Protein AF-A0A833GP93-F1 (afdb_monomer)

Radius of gyration: 15.34 Å; Cα contacts (8 Å, |Δi|>4): 5; chains: 1; bounding box: 26×33×37 Å

Foldseek 3Di:
DVVVVVVVVVCVVVVVLVVVLVVVQCVVCVVPVDRDPCSVVVSVVVVVVVVVVVVVVD

Structure (mmCIF, N/CA/C/O backbone):
data_AF-A0A833GP93-F1
#
_entry.id   AF-A0A833GP93-F1
#
loop_
_atom_site.group_PDB
_atom_site.id
_atom_site.type_symbol
_atom_site.label_atom_id
_atom_site.label_alt_id
_atom_site.label_comp_id
_atom_site.label_asym_id
_atom_site.label_entity_id
_atom_site.label_seq_id
_atom_site.pdbx_PDB_ins_code
_atom_site.Cartn_x
_atom_site.Cartn_y
_atom_site.Cartn_z
_atom_site.occupancy
_atom_site.B_iso_or_equiv
_atom_site.auth_seq_id
_atom_site.auth_comp_id
_atom_site.auth_asym_id
_atom_site.auth_atom_id
_atom_site.pdbx_PDB_model_num
ATOM 1 N N . MET A 1 1 ? 12.459 -17.036 -16.686 1.00 62.66 1 MET A N 1
ATOM 2 C CA . MET A 1 1 ?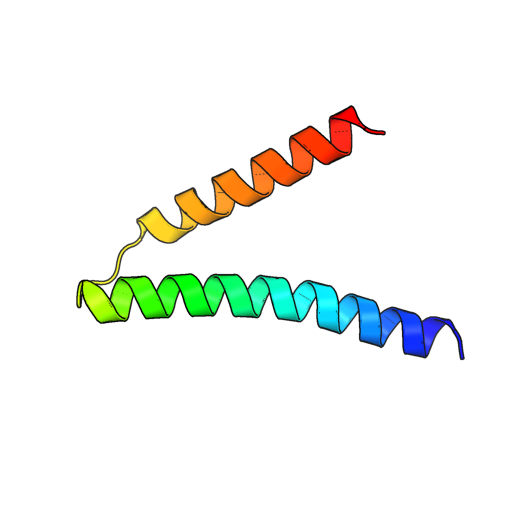 12.470 -16.978 -15.206 1.00 62.66 1 MET A CA 1
ATOM 3 C C . MET A 1 1 ? 12.423 -15.544 -14.686 1.00 62.66 1 MET A C 1
ATOM 5 O O . MET A 1 1 ? 12.018 -15.340 -13.552 1.00 62.66 1 MET A O 1
ATOM 9 N N . ASP A 1 2 ? 12.732 -14.552 -15.520 1.00 85.44 2 ASP A N 1
ATOM 10 C CA . ASP A 1 2 ? 12.787 -13.136 -15.131 1.00 85.44 2 ASP A CA 1
ATOM 11 C C . ASP A 1 2 ? 11.422 -12.560 -14.736 1.00 85.44 2 ASP A C 1
ATOM 13 O O . ASP A 1 2 ? 11.304 -11.898 -13.711 1.00 85.44 2 ASP A O 1
ATOM 17 N N . ILE A 1 3 ? 10.359 -12.914 -15.466 1.00 93.38 3 ILE A N 1
ATOM 18 C CA . ILE A 1 3 ? 8.981 -12.488 -15.159 1.00 93.38 3 ILE A CA 1
ATOM 19 C C . ILE A 1 3 ? 8.504 -12.998 -13.793 1.00 93.38 3 ILE A C 1
ATOM 21 O O . ILE A 1 3 ? 7.787 -12.293 -13.090 1.00 93.38 3 ILE A O 1
ATOM 25 N N . PHE A 1 4 ? 8.906 -14.208 -13.392 1.00 94.75 4 PHE A N 1
ATOM 26 C CA . PHE A 1 4 ? 8.504 -14.773 -12.102 1.00 94.75 4 PHE A CA 1
ATOM 27 C C . PHE A 1 4 ? 9.107 -13.974 -10.940 1.00 94.75 4 PHE A C 1
ATOM 29 O O . PHE A 1 4 ? 8.387 -13.557 -10.035 1.00 94.75 4 PHE A O 1
ATOM 36 N N . PHE A 1 5 ? 10.411 -13.686 -11.003 1.00 94.75 5 PHE A N 1
ATOM 37 C CA . PHE A 1 5 ? 11.079 -12.851 -10.002 1.00 94.75 5 PHE A CA 1
ATOM 38 C C . PHE A 1 5 ? 10.573 -11.407 -10.015 1.00 94.75 5 PHE A C 1
ATOM 40 O O .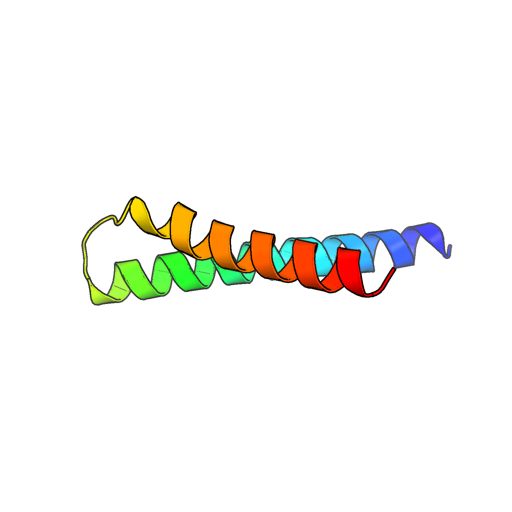 PHE A 1 5 ? 10.327 -10.838 -8.952 1.00 94.75 5 PHE A O 1
ATOM 47 N N . GLN A 1 6 ? 10.342 -10.835 -11.197 1.00 94.31 6 GLN A N 1
ATOM 48 C CA . GLN A 1 6 ? 9.765 -9.501 -11.335 1.00 94.31 6 GLN A CA 1
ATOM 49 C C . GLN A 1 6 ? 8.380 -9.414 -10.680 1.00 94.31 6 GLN A C 1
ATOM 51 O O . GLN A 1 6 ? 8.097 -8.450 -9.974 1.00 94.31 6 GLN A O 1
ATOM 56 N N . GLN A 1 7 ? 7.535 -10.435 -10.843 1.00 95.94 7 GLN A N 1
ATOM 57 C CA . GLN A 1 7 ? 6.200 -10.441 -10.251 1.00 95.94 7 GLN A CA 1
ATOM 58 C C . GLN A 1 7 ? 6.230 -10.584 -8.725 1.00 95.94 7 GLN A C 1
ATOM 60 O O . GLN A 1 7 ? 5.418 -9.954 -8.048 1.00 95.94 7 GLN A O 1
ATOM 65 N N . ILE A 1 8 ? 7.184 -11.343 -8.171 1.00 97.31 8 ILE A N 1
ATOM 66 C CA . ILE A 1 8 ? 7.400 -11.403 -6.717 1.00 97.31 8 ILE A CA 1
ATOM 67 C C . ILE A 1 8 ? 7.802 -10.030 -6.176 1.00 97.31 8 ILE A C 1
ATOM 69 O O . I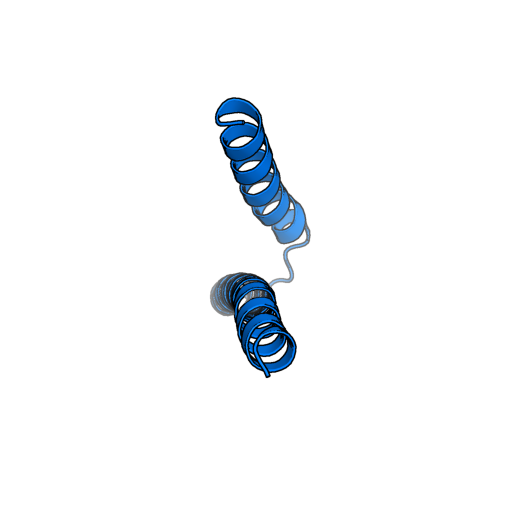LE A 1 8 ? 7.238 -9.578 -5.181 1.00 97.31 8 ILE A O 1
ATOM 73 N N . ILE A 1 9 ? 8.732 -9.344 -6.843 1.00 96.31 9 ILE A N 1
ATOM 74 C CA . ILE A 1 9 ? 9.173 -8.007 -6.430 1.00 96.31 9 ILE A CA 1
ATOM 75 C C . ILE A 1 9 ? 8.016 -7.007 -6.533 1.00 96.31 9 ILE A C 1
ATOM 77 O O . ILE A 1 9 ? 7.751 -6.287 -5.575 1.00 96.31 9 ILE A O 1
ATOM 81 N N . ASN A 1 10 ? 7.267 -7.009 -7.638 1.00 95.56 10 ASN A N 1
ATOM 82 C CA . ASN A 1 10 ? 6.091 -6.151 -7.809 1.00 95.56 10 ASN A CA 1
ATOM 83 C C . ASN A 1 10 ? 5.024 -6.416 -6.734 1.00 95.56 10 ASN A C 1
ATOM 85 O O . ASN A 1 10 ? 4.432 -5.478 -6.195 1.00 95.56 10 ASN A O 1
ATOM 89 N N . GLY A 1 11 ? 4.797 -7.690 -6.401 1.00 96.44 11 GLY A N 1
ATOM 90 C CA . GLY A 1 11 ? 3.889 -8.103 -5.335 1.00 96.44 11 GLY A CA 1
ATOM 91 C C . GLY A 1 11 ? 4.350 -7.626 -3.959 1.00 96.44 11 GLY A C 1
ATOM 92 O O . GLY A 1 11 ? 3.535 -7.134 -3.182 1.00 96.44 11 GLY A O 1
ATOM 93 N N . LEU A 1 12 ? 5.653 -7.698 -3.674 1.00 97.19 12 LEU A N 1
ATOM 94 C CA . LEU A 1 12 ? 6.234 -7.197 -2.428 1.00 97.19 12 LEU A CA 1
ATOM 95 C C . LEU A 1 12 ? 6.118 -5.672 -2.322 1.00 97.19 12 LEU A C 1
ATOM 97 O O . LEU A 1 12 ? 5.747 -5.164 -1.267 1.00 97.19 12 LEU A O 1
ATOM 101 N N . VAL A 1 13 ? 6.381 -4.948 -3.414 1.00 95.94 13 VAL A N 1
ATOM 102 C CA . VAL A 1 13 ? 6.245 -3.487 -3.469 1.00 95.94 13 VAL A CA 1
ATOM 103 C C . VAL A 1 13 ? 4.803 -3.078 -3.164 1.00 95.94 13 VAL A C 1
ATOM 105 O O . VAL A 1 13 ? 4.582 -2.329 -2.214 1.00 95.94 13 VAL A O 1
ATOM 108 N N . GLN A 1 14 ? 3.808 -3.621 -3.874 1.00 94.69 14 GLN A N 1
ATOM 109 C CA . GLN A 1 14 ? 2.403 -3.303 -3.578 1.00 94.69 14 GLN A CA 1
ATOM 110 C C . GLN A 1 14 ? 1.971 -3.765 -2.180 1.00 94.69 14 GLN A C 1
ATOM 112 O O . GLN A 1 14 ? 1.310 -3.018 -1.459 1.00 94.69 14 GLN A O 1
ATOM 117 N N . G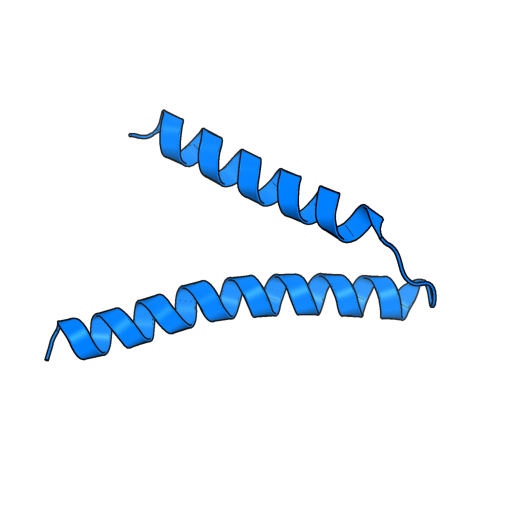LY A 1 15 ? 2.388 -4.962 -1.761 1.00 96.31 15 GLY A N 1
ATOM 118 C CA . GLY A 1 15 ? 2.093 -5.489 -0.431 1.00 96.31 15 GLY A CA 1
ATOM 119 C C . GLY A 1 15 ? 2.645 -4.609 0.692 1.00 96.31 15 GLY A C 1
ATOM 120 O O . GLY A 1 15 ? 1.954 -4.380 1.681 1.00 96.31 15 GLY A O 1
ATOM 121 N N . SER A 1 16 ? 3.850 -4.055 0.524 1.00 95.06 16 SER A N 1
ATOM 122 C CA . SER A 1 16 ? 4.460 -3.144 1.501 1.00 95.06 16 SER A CA 1
ATOM 123 C C . SER A 1 16 ? 3.695 -1.826 1.641 1.00 95.06 16 SER A C 1
ATOM 125 O O . SER A 1 16 ? 3.525 -1.342 2.759 1.00 95.06 16 SER A O 1
ATOM 127 N N . ILE A 1 17 ? 3.158 -1.289 0.539 1.00 92.19 17 ILE A N 1
ATOM 128 C CA . ILE A 1 17 ? 2.312 -0.090 0.561 1.00 92.19 17 ILE A CA 1
ATOM 129 C C . ILE A 1 17 ? 1.034 -0.377 1.357 1.00 92.19 17 ILE A C 1
ATOM 131 O O . ILE A 1 17 ? 0.696 0.374 2.271 1.00 92.19 17 ILE A O 1
ATOM 135 N N . TYR A 1 18 ? 0.356 -1.495 1.081 1.00 92.19 18 TYR A N 1
ATOM 136 C CA . TYR A 1 18 ? -0.850 -1.870 1.823 1.00 92.19 18 TYR A CA 1
ATOM 137 C C . TYR A 1 18 ? -0.572 -2.162 3.303 1.00 92.19 18 TYR A C 1
ATOM 139 O O . 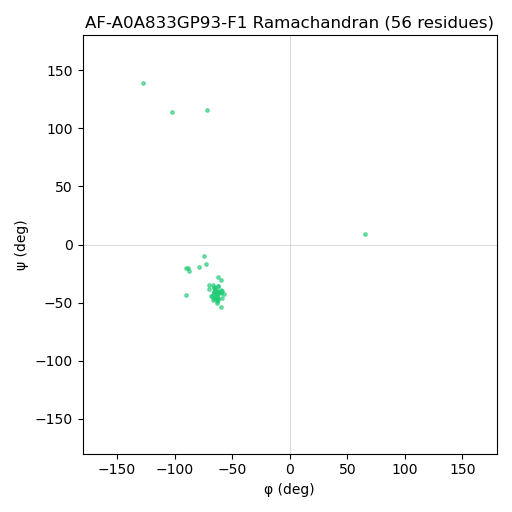TYR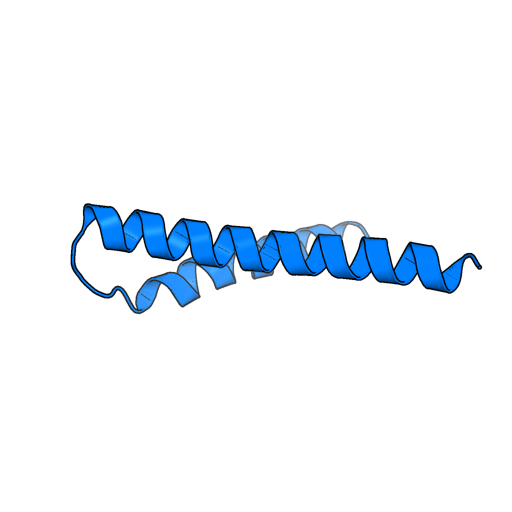 A 1 18 ? -1.356 -1.757 4.163 1.00 92.19 18 TYR A O 1
ATOM 147 N N . ALA A 1 19 ? 0.557 -2.802 3.617 1.00 94.69 19 ALA A N 1
ATOM 148 C CA . ALA A 1 19 ? 0.976 -3.047 4.993 1.00 94.69 19 ALA A CA 1
ATOM 149 C C . ALA A 1 19 ? 1.233 -1.737 5.755 1.00 94.69 19 ALA A C 1
ATOM 151 O O . ALA A 1 19 ? 0.789 -1.604 6.893 1.00 94.69 19 ALA A O 1
ATOM 152 N N . LEU A 1 20 ? 1.886 -0.751 5.129 1.00 91.56 20 LEU A N 1
ATOM 153 C CA . LEU A 1 20 ? 2.118 0.569 5.725 1.00 91.56 20 LEU A CA 1
ATOM 154 C C . LEU A 1 20 ? 0.813 1.325 5.986 1.00 91.56 20 LEU A C 1
ATOM 156 O O . LEU A 1 20 ? 0.657 1.917 7.054 1.00 91.56 20 LEU A O 1
ATOM 160 N N . VAL A 1 21 ? -0.139 1.269 5.051 1.00 90.62 21 VAL A N 1
ATOM 161 C CA . VAL A 1 21 ? -1.463 1.886 5.224 1.00 90.62 21 VAL A CA 1
ATOM 162 C C . VAL A 1 21 ? -2.219 1.236 6.388 1.00 90.62 21 VAL A C 1
ATOM 164 O O . VAL A 1 21 ? -2.736 1.936 7.258 1.00 90.62 21 VAL A O 1
ATOM 167 N N . ALA A 1 22 ? -2.235 -0.098 6.459 1.00 90.75 22 ALA A N 1
ATOM 168 C CA . ALA A 1 22 ? -2.871 -0.822 7.558 1.00 90.75 22 ALA A CA 1
ATOM 169 C C . ALA A 1 22 ? -2.196 -0.532 8.913 1.00 90.75 22 ALA A C 1
ATOM 171 O O . ALA A 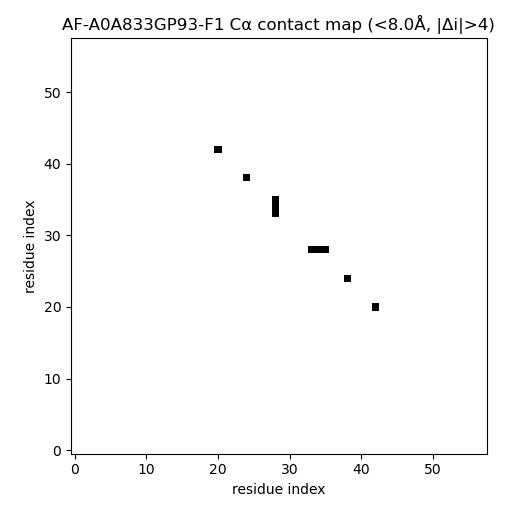1 22 ? -2.875 -0.320 9.921 1.00 90.75 22 ALA A O 1
ATOM 172 N N . LEU A 1 23 ? -0.863 -0.471 8.942 1.00 92.00 23 LEU A N 1
ATOM 173 C CA . LEU A 1 23 ? -0.092 -0.140 10.140 1.00 92.00 23 LEU A CA 1
ATOM 174 C C . LEU A 1 23 ? -0.420 1.282 10.620 1.00 92.00 23 LEU A C 1
ATOM 176 O O . LEU A 1 23 ? -0.750 1.463 11.789 1.00 92.00 23 LEU A O 1
ATOM 180 N N . GLY A 1 24 ? -0.433 2.274 9.727 1.00 88.25 24 GLY A N 1
ATOM 181 C CA . GLY A 1 24 ? -0.834 3.644 10.061 1.00 88.25 24 GLY A CA 1
ATOM 182 C C . GLY A 1 24 ? -2.248 3.721 10.648 1.00 88.25 24 GLY A C 1
ATOM 183 O O . GLY A 1 24 ? -2.456 4.376 11.671 1.00 88.25 24 GLY A O 1
ATOM 184 N N . TYR A 1 25 ? -3.201 2.984 10.068 1.00 87.94 25 TYR A N 1
ATOM 185 C CA . TYR A 1 25 ? -4.581 2.949 10.557 1.00 87.94 25 TYR A CA 1
ATOM 186 C C . TYR A 1 25 ? -4.699 2.309 11.948 1.00 87.94 25 TYR A C 1
ATOM 188 O O . TYR A 1 25 ? -5.343 2.864 12.840 1.00 87.94 25 TYR A O 1
ATOM 196 N N . THR A 1 26 ? -4.035 1.168 12.162 1.00 87.25 26 THR A N 1
ATOM 197 C CA . THR A 1 26 ? -4.038 0.477 13.465 1.00 87.25 26 THR A CA 1
ATOM 198 C C . THR A 1 26 ? -3.331 1.280 14.553 1.00 87.25 26 THR A C 1
ATOM 200 O O . THR A 1 26 ? -3.788 1.272 15.693 1.00 87.25 26 THR A O 1
ATOM 203 N N . MET A 1 27 ? -2.271 2.021 14.220 1.00 86.12 27 MET A N 1
ATOM 204 C CA . MET A 1 27 ? -1.552 2.861 15.179 1.00 86.12 27 MET A CA 1
ATOM 205 C C . MET A 1 27 ? -2.409 4.050 15.636 1.00 86.12 27 MET A C 1
ATOM 207 O O . MET A 1 27 ? -2.509 4.324 16.830 1.00 86.12 27 MET A O 1
ATOM 211 N N . VAL A 1 28 ? -3.091 4.716 14.700 1.00 85.31 28 VAL A N 1
ATOM 212 C CA . VAL A 1 28 ? -3.992 5.839 15.003 1.00 85.31 28 VAL A CA 1
ATOM 213 C C . VAL A 1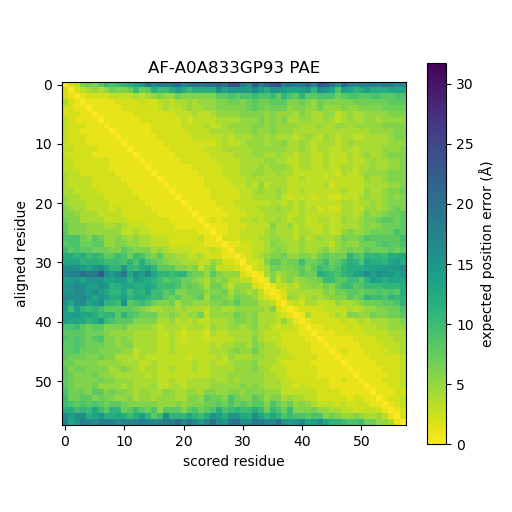 28 ? -5.203 5.372 15.816 1.00 85.31 28 VAL A C 1
ATOM 215 O O . VAL A 1 28 ? -5.533 5.984 16.835 1.00 85.31 28 VAL A O 1
ATOM 218 N N . TYR A 1 29 ? -5.832 4.261 15.419 1.00 85.06 29 TYR A N 1
ATOM 219 C CA . TYR A 1 29 ? -6.931 3.665 16.184 1.00 85.06 29 TYR A CA 1
ATOM 220 C C . TYR A 1 29 ? -6.477 3.203 17.576 1.00 85.06 29 TYR A C 1
ATOM 222 O O . TYR A 1 29 ? -7.184 3.429 18.555 1.00 85.06 29 TYR A O 1
ATOM 230 N N . GLY A 1 30 ? -5.281 2.618 17.683 1.00 83.69 30 GLY A N 1
ATOM 231 C CA . GLY A 1 30 ? -4.715 2.142 18.946 1.00 83.69 30 GLY A CA 1
ATOM 232 C C . GLY A 1 30 ? -4.476 3.246 19.977 1.00 83.69 30 GLY A C 1
ATOM 233 O O . GLY A 1 30 ? -4.548 2.975 21.172 1.00 83.69 30 GLY A O 1
ATOM 234 N N . ILE A 1 31 ? -4.238 4.486 19.534 1.00 84.56 31 ILE A N 1
ATOM 235 C CA . ILE A 1 31 ? -4.042 5.640 20.424 1.00 84.56 31 ILE A CA 1
ATOM 236 C C . ILE A 1 31 ? -5.372 6.340 20.736 1.00 84.56 31 ILE A C 1
ATOM 238 O O . ILE A 1 31 ? -5.611 6.715 21.881 1.00 84.56 31 ILE A O 1
ATOM 242 N N . MET A 1 32 ? -6.241 6.537 19.738 1.00 83.56 32 MET A N 1
ATOM 243 C CA . MET A 1 32 ? -7.475 7.319 19.917 1.00 83.56 32 MET A CA 1
ATOM 244 C C . MET A 1 32 ? -8.666 6.495 20.424 1.00 83.56 32 MET A C 1
ATOM 246 O O . MET A 1 32 ? -9.612 7.072 20.949 1.00 83.56 32 MET A O 1
ATOM 250 N N . GLY A 1 33 ? -8.668 5.172 20.226 1.00 80.44 33 GLY A N 1
ATOM 251 C CA . GLY A 1 33 ? -9.787 4.288 20.579 1.00 80.44 33 GLY A CA 1
ATOM 252 C C . GLY A 1 33 ? -11.077 4.541 19.785 1.00 80.44 33 GLY A C 1
ATOM 253 O O . GLY A 1 33 ? -12.123 3.991 20.120 1.00 80.44 33 GLY A O 1
ATOM 254 N N . LEU A 1 34 ? -11.017 5.381 18.746 1.00 81.44 34 LEU A N 1
ATOM 255 C CA . LEU A 1 34 ? -12.149 5.802 17.923 1.00 81.44 34 LEU A CA 1
ATOM 256 C C . LEU A 1 34 ? -11.838 5.576 16.442 1.00 81.44 34 LEU A C 1
ATOM 258 O O . LEU A 1 34 ? -10.730 5.849 15.974 1.00 81.44 34 LEU A O 1
ATOM 262 N N . ILE A 1 35 ? -12.835 5.097 15.696 1.00 79.56 35 ILE A N 1
ATOM 263 C CA . ILE A 1 35 ? -12.745 4.876 14.248 1.00 79.56 35 ILE A CA 1
ATOM 264 C C . ILE A 1 35 ? -12.729 6.239 13.548 1.00 79.56 35 ILE A C 1
ATOM 266 O O . ILE A 1 35 ? -13.705 6.984 13.608 1.00 79.56 35 ILE A O 1
ATOM 270 N N . ASN A 1 36 ? -11.626 6.564 12.871 1.00 77.44 36 ASN A N 1
ATOM 271 C CA . ASN A 1 36 ? -11.492 7.801 12.105 1.00 77.44 36 ASN A CA 1
ATOM 272 C C . ASN A 1 36 ? -11.670 7.534 10.600 1.00 77.44 36 ASN A C 1
ATOM 274 O O . ASN A 1 36 ? -10.832 6.879 9.980 1.00 77.44 36 ASN A O 1
ATOM 278 N N . PHE A 1 37 ? -12.743 8.071 10.010 1.00 74.62 37 PHE A N 1
ATOM 279 C CA . PHE A 1 37 ? -13.038 7.951 8.576 1.00 74.62 37 PHE A CA 1
ATOM 280 C C . PHE A 1 37 ? -12.218 8.905 7.688 1.00 74.62 37 PHE A C 1
ATOM 282 O O . PHE A 1 37 ? -12.036 8.619 6.508 1.00 74.62 37 PHE A O 1
ATOM 289 N N . ALA A 1 38 ? -11.642 9.976 8.245 1.00 82.38 38 ALA A N 1
ATOM 290 C CA . ALA A 1 38 ? -10.788 10.916 7.509 1.00 82.38 38 ALA A CA 1
ATOM 291 C C . ALA A 1 38 ? -9.392 10.346 7.192 1.00 82.38 38 ALA A C 1
ATOM 293 O O . ALA A 1 38 ? -8.641 10.920 6.408 1.00 82.38 38 ALA A O 1
ATOM 294 N N . HIS A 1 39 ? -9.022 9.191 7.764 1.00 83.88 39 HIS A N 1
ATOM 295 C CA . HIS A 1 39 ? -7.724 8.565 7.490 1.00 83.88 39 HIS A CA 1
ATOM 296 C C . HIS A 1 39 ? -7.542 8.224 6.000 1.00 83.88 39 HIS A C 1
ATOM 298 O O . HIS A 1 39 ? -6.430 8.303 5.483 1.00 83.88 39 HIS A O 1
ATOM 304 N N . GLY A 1 40 ? -8.636 7.918 5.292 1.00 82.19 40 GLY A N 1
ATOM 305 C CA . GLY A 1 40 ? -8.608 7.695 3.845 1.00 82.19 40 GLY A CA 1
ATOM 306 C C . GLY A 1 40 ? -8.165 8.930 3.051 1.00 82.19 40 GLY A C 1
ATOM 307 O O . GLY A 1 40 ? -7.421 8.795 2.083 1.00 82.19 40 GLY A O 1
ATOM 308 N N . GLU A 1 41 ? -8.536 10.133 3.495 1.00 84.81 41 GLU A N 1
ATOM 309 C CA . GLU A 1 41 ? -8.145 11.393 2.846 1.00 84.81 41 GLU A CA 1
ATOM 310 C C . GLU A 1 41 ? -6.649 11.681 3.037 1.00 84.81 41 GLU A C 1
ATOM 312 O O . GLU A 1 41 ? -5.966 12.098 2.103 1.00 84.81 41 GLU A O 1
ATOM 317 N N . VAL A 1 42 ? -6.102 11.373 4.218 1.00 86.12 42 VAL A N 1
ATOM 318 C CA . VAL A 1 42 ? -4.664 11.523 4.506 1.00 86.12 42 VAL A CA 1
ATOM 319 C C . VAL A 1 42 ? -3.823 10.600 3.616 1.00 86.12 42 VAL A C 1
ATOM 321 O O . VAL A 1 42 ? -2.810 11.025 3.057 1.00 86.12 42 VAL A O 1
ATOM 324 N N . VAL A 1 43 ? -4.264 9.353 3.423 1.00 88.62 43 VAL A N 1
ATOM 325 C CA . VAL A 1 43 ? -3.611 8.399 2.507 1.00 88.62 43 VAL A CA 1
ATOM 326 C C . VAL A 1 43 ? -3.723 8.865 1.047 1.00 88.62 43 VAL A C 1
ATOM 328 O O . VAL A 1 43 ? -2.773 8.729 0.267 1.00 88.62 43 VAL A O 1
ATOM 331 N N . MET A 1 44 ? -4.854 9.472 0.675 1.00 89.81 44 MET A N 1
ATOM 332 C CA . MET A 1 44 ? -5.072 10.014 -0.667 1.00 89.81 44 MET A CA 1
ATOM 333 C C . MET A 1 44 ? -4.107 11.163 -0.990 1.00 89.81 44 MET A C 1
ATOM 335 O O . MET A 1 44 ? -3.559 11.192 -2.092 1.00 89.81 44 MET A O 1
ATOM 339 N N . ILE A 1 45 ? -3.826 12.056 -0.033 1.00 92.06 45 ILE A N 1
ATOM 340 C CA . ILE A 1 45 ? -2.841 13.138 -0.210 1.00 92.06 45 ILE A CA 1
ATOM 341 C C . ILE A 1 45 ? -1.456 12.567 -0.537 1.00 92.06 45 ILE A C 1
ATOM 343 O O . ILE A 1 45 ? -0.824 13.018 -1.490 1.00 92.06 45 ILE A O 1
ATOM 347 N N . GLY A 1 46 ? -1.000 11.541 0.191 1.00 89.50 46 GLY A N 1
ATOM 348 C CA . GLY A 1 46 ? 0.286 10.892 -0.092 1.00 89.50 46 GLY A CA 1
ATOM 349 C C . GLY A 1 46 ? 0.355 10.308 -1.508 1.00 89.50 46 GLY A C 1
ATOM 350 O O . GLY A 1 46 ? 1.357 10.469 -2.205 1.00 89.50 46 GLY A O 1
ATOM 351 N N . THR A 1 47 ? -0.744 9.703 -1.967 1.00 90.62 47 THR A N 1
ATOM 352 C CA . THR A 1 47 ? -0.853 9.146 -3.325 1.00 90.62 47 THR A CA 1
ATOM 353 C C . THR A 1 47 ? -0.832 10.244 -4.391 1.00 90.62 47 THR A C 1
ATOM 355 O O . THR A 1 47 ? -0.117 10.125 -5.384 1.00 90.62 47 THR A O 1
ATOM 358 N N . LEU A 1 48 ? -1.567 11.339 -4.178 1.00 94.44 48 LEU A N 1
ATOM 359 C CA . LEU A 1 48 ? -1.596 12.481 -5.095 1.00 94.44 48 LEU A CA 1
ATOM 360 C C . LEU A 1 48 ? -0.222 13.144 -5.225 1.00 94.44 48 LEU A C 1
ATOM 362 O O . LEU A 1 48 ? 0.187 13.455 -6.339 1.00 94.44 48 LEU A O 1
ATOM 366 N N . VAL A 1 49 ? 0.508 13.310 -4.118 1.00 93.50 49 VAL A N 1
ATOM 367 C CA . VAL A 1 49 ? 1.879 13.847 -4.132 1.00 93.50 49 VAL A CA 1
ATOM 368 C C . VAL A 1 49 ? 2.826 12.924 -4.901 1.00 93.50 49 VAL A C 1
ATOM 370 O O . VAL A 1 49 ? 3.610 13.391 -5.722 1.00 93.50 49 VAL A O 1
ATOM 373 N N . ALA A 1 50 ? 2.747 11.609 -4.683 1.00 91.06 50 ALA A N 1
ATOM 374 C CA . ALA A 1 50 ? 3.580 10.659 -5.418 1.00 91.06 50 ALA A CA 1
ATOM 375 C C . ALA A 1 50 ? 3.293 10.696 -6.930 1.00 91.06 50 ALA A C 1
ATOM 377 O O . ALA A 1 50 ? 4.226 10.682 -7.737 1.00 91.06 50 ALA A O 1
ATOM 378 N N . ILE A 1 51 ? 2.014 10.794 -7.312 1.00 94.62 51 ILE A N 1
ATOM 379 C CA . ILE A 1 51 ? 1.591 10.913 -8.712 1.00 94.62 51 ILE A CA 1
ATOM 380 C C . ILE A 1 51 ? 2.121 12.201 -9.336 1.00 94.62 51 ILE A C 1
ATOM 382 O O . ILE A 1 51 ? 2.725 12.128 -10.401 1.00 94.62 51 ILE A O 1
ATOM 386 N N . THR A 1 52 ? 1.939 13.356 -8.689 1.00 95.25 52 THR A N 1
ATOM 387 C CA . THR A 1 52 ? 2.375 14.646 -9.249 1.00 95.25 52 THR A CA 1
ATOM 388 C C . THR A 1 52 ? 3.890 14.737 -9.383 1.00 95.25 52 THR A C 1
ATOM 390 O O . THR A 1 52 ? 4.388 15.247 -10.385 1.00 95.25 52 THR A O 1
ATOM 393 N N . VAL A 1 53 ? 4.642 14.209 -8.413 1.00 94.94 53 VAL A N 1
ATOM 394 C CA . VAL A 1 53 ? 6.108 14.144 -8.491 1.00 94.94 53 VAL A CA 1
ATOM 395 C C . VAL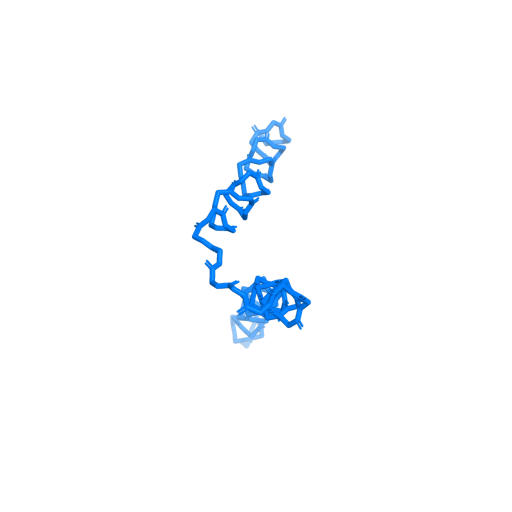 A 1 53 ? 6.544 13.236 -9.640 1.00 94.94 53 VAL A C 1
ATOM 397 O O . VAL A 1 53 ? 7.378 13.635 -10.449 1.00 94.94 53 VAL A O 1
ATOM 400 N N . THR A 1 54 ? 5.950 12.046 -9.758 1.00 93.62 54 THR A N 1
ATOM 401 C CA . THR A 1 54 ? 6.293 11.095 -10.829 1.00 93.62 54 THR A CA 1
ATOM 402 C C . THR A 1 54 ? 5.937 11.651 -12.208 1.00 93.62 54 THR A C 1
ATOM 404 O O . THR A 1 54 ? 6.733 11.537 -13.133 1.00 93.62 54 THR A O 1
ATOM 407 N N . SER A 1 55 ? 4.784 12.313 -12.340 1.00 92.44 55 SER A N 1
ATOM 408 C CA . SER A 1 55 ? 4.340 12.925 -13.597 1.00 92.44 55 SER A CA 1
ATOM 409 C C . SER A 1 55 ? 5.110 14.186 -13.980 1.00 92.44 55 SER A C 1
ATOM 411 O O . SER A 1 55 ? 4.975 14.645 -15.102 1.00 92.44 55 SER A O 1
ATOM 413 N N . SER A 1 56 ? 5.829 14.805 -13.042 1.00 91.00 56 SER A N 1
ATOM 414 C CA . SER A 1 56 ? 6.687 15.964 -13.329 1.00 91.00 56 SER A CA 1
ATOM 415 C C . SER A 1 56 ? 8.102 15.544 -13.731 1.00 91.00 56 SER A C 1
ATOM 417 O O . SER A 1 56 ? 8.844 16.345 -14.294 1.00 91.00 56 SER A O 1
ATOM 419 N N . LEU A 1 57 ? 8.496 14.315 -13.379 1.00 86.31 57 LEU A N 1
ATOM 420 C CA . LEU A 1 57 ? 9.821 13.755 -13.645 1.00 86.31 57 LEU A CA 1
ATOM 421 C C . LEU A 1 57 ? 9.899 13.027 -14.999 1.00 86.31 57 LEU A C 1
ATOM 423 O O . LEU A 1 57 ? 10.998 12.819 -15.512 1.00 86.31 57 LEU A O 1
ATOM 427 N N . ILE A 1 58 ? 8.749 12.635 -15.549 1.00 74.00 58 ILE A N 1
ATOM 428 C CA . ILE A 1 58 ? 8.569 11.951 -16.837 1.00 74.00 58 ILE A CA 1
ATOM 429 C C . ILE A 1 58 ? 7.879 12.919 -17.792 1.00 74.00 58 ILE A C 1
ATOM 431 O O . ILE A 1 58 ? 8.321 12.998 -18.959 1.00 74.00 58 ILE A O 1
#

Secondary structure (DSSP, 8-state):
-HHHHHHHHHHHHHHHHHHHHHHHHHHHHHHH-S--TTHHHHHHHHHHHHHHHHHHH-

Sequence (58 aa):
MDIFFQQIINGLVQGSIYALVALGYTMVYGIMGLINFAHGEVVMIGTLVAITVTSSLI

Solvent-accessible surface area (backbone atoms only — not comparable to full-atom values): 3397 Å² total; per-residue (Å²): 114,66,68,61,57,51,50,51,51,52,48,48,54,55,48,49,53,54,49,50,54,51,48,54,51,52,53,53,32,72,73,66,76,50,93,67,79,65,57,61,57,60,55,45,52,57,51,52,52,53,50,54,54,51,65,71,75,106

pLDDT: mean 89.08, std 6.78, range [62.66, 97.31]

Mean predicted aligned error: 5.22 Å